Protein AF-A0A9P6AB44-F1 (afdb_monomer_lite)

Radius of gyration: 18.46 Å; chains: 1; bounding box: 37×27×47 Å

InterPro domains:
  IPR029058 Alpha/Beta hydrolase fold [G3DSA:3.40.50.1820] (1-118)
  IPR029058 Alpha/Beta hydrolase fold [SSF53474] (2-116)

Foldseek 3Di:
DVVVVVVCVVVVQLQADEQEAEAVGLCVQVCCCVPVVRNRHDYYHRHPYDVDVVVVVVVVVVLLVVDDPVLSVQLVVCVVVVNCVDPSNVVSVVSSCCVPPNVDVPDDPVVVVVVVVVD

Sequence (119 aa):
MDELDNLLVRLGIEPNFDFLGKSWGGMLASTHAALSRPEGMTHLIIANSPASMALWVKSASILFDGLPDEVKEGLSRLEKEGKYKAEEYQDGMSVFYKKYVCRLDPWPEEVLEAFQVTG

Structure (mmCIF, N/CA/C/O backbone):
data_AF-A0A9P6AB44-F1
#
_entry.id   AF-A0A9P6AB44-F1
#
loop_
_atom_site.group_PDB
_atom_site.id
_atom_site.type_symbol
_atom_site.label_atom_id
_atom_site.label_alt_id
_atom_site.label_comp_id
_atom_site.label_asym_id
_atom_site.label_entity_id
_atom_site.label_seq_id
_atom_site.pdbx_PDB_ins_code
_atom_site.Cartn_x
_atom_site.Cartn_y
_atom_site.Cartn_z
_atom_site.occupancy
_atom_site.B_iso_or_equiv
_atom_site.auth_seq_id
_atom_site.auth_comp_id
_atom_site.auth_asym_id
_atom_site.auth_atom_id
_atom_site.pdbx_PDB_model_num
ATOM 1 N N . MET A 1 1 ? 0.774 9.068 15.718 1.00 82.25 1 MET A N 1
ATOM 2 C CA . MET A 1 1 ? -0.530 8.579 15.208 1.00 82.25 1 MET A CA 1
ATOM 3 C C . MET A 1 1 ? -1.553 9.707 15.184 1.00 82.25 1 MET A C 1
ATOM 5 O O . MET A 1 1 ? -2.748 9.481 15.061 1.00 82.25 1 MET A O 1
ATOM 9 N N . ASP A 1 2 ? -1.063 10.943 15.221 1.00 89.88 2 ASP A N 1
ATOM 10 C CA . ASP A 1 2 ? -1.780 12.037 15.857 1.00 89.88 2 ASP A CA 1
ATOM 11 C C . ASP A 1 2 ? -2.929 12.540 14.982 1.00 89.88 2 ASP A C 1
ATOM 13 O O . ASP A 1 2 ? -3.951 12.974 15.498 1.00 89.88 2 ASP A O 1
ATOM 17 N N . GLU A 1 3 ? -2.793 12.422 13.660 1.00 95.81 3 GLU A N 1
ATOM 18 C CA . GLU A 1 3 ? -3.850 12.760 12.707 1.00 95.81 3 GLU A CA 1
ATOM 19 C C . GLU A 1 3 ? -5.039 11.793 12.791 1.00 95.81 3 GLU A C 1
ATOM 21 O O . GLU A 1 3 ? -6.184 12.238 12.847 1.00 95.81 3 GLU A O 1
ATOM 26 N N . LEU A 1 4 ? -4.781 10.481 12.851 1.00 94.81 4 LEU A N 1
ATOM 27 C CA . LEU A 1 4 ? -5.838 9.475 12.975 1.00 94.81 4 LEU A CA 1
ATOM 28 C C . LEU A 1 4 ? -6.575 9.631 14.307 1.00 94.81 4 LEU A C 1
ATOM 30 O O . LEU A 1 4 ? -7.802 9.709 14.321 1.00 94.81 4 LEU A O 1
ATOM 34 N N . ASP A 1 5 ? -5.827 9.724 15.406 1.00 93.25 5 ASP A N 1
ATOM 35 C CA . ASP A 1 5 ? -6.399 9.876 16.746 1.00 93.25 5 ASP A CA 1
ATOM 36 C C . ASP A 1 5 ? -7.240 11.159 16.826 1.00 93.25 5 ASP A C 1
ATOM 38 O O . ASP A 1 5 ? -8.364 11.155 17.333 1.00 93.25 5 ASP A O 1
ATOM 42 N N . ASN A 1 6 ? -6.741 12.260 16.246 1.00 96.81 6 ASN A N 1
ATOM 43 C CA . ASN A 1 6 ? -7.497 13.502 16.147 1.00 96.81 6 ASN A CA 1
ATOM 44 C C . ASN A 1 6 ? -8.802 13.310 15.371 1.00 96.81 6 ASN A C 1
ATOM 46 O O . ASN A 1 6 ? -9.851 13.753 15.835 1.00 96.81 6 ASN A O 1
ATOM 50 N N . LEU A 1 7 ? -8.759 12.642 14.219 1.00 97.25 7 LEU A N 1
ATOM 51 C CA . LEU A 1 7 ? -9.933 12.418 13.384 1.00 97.25 7 LEU A CA 1
ATOM 52 C C . LEU A 1 7 ? -11.009 11.607 14.119 1.00 97.25 7 LEU A C 1
ATOM 54 O O . LEU A 1 7 ? -12.171 12.015 14.131 1.00 97.25 7 LEU A O 1
ATOM 58 N N . LEU A 1 8 ? -10.627 10.508 14.776 1.00 96.69 8 LEU A N 1
ATOM 59 C CA . LEU A 1 8 ? -11.549 9.653 15.533 1.00 96.69 8 LEU A CA 1
ATOM 60 C C . LEU A 1 8 ? -12.267 10.435 16.641 1.00 96.69 8 LEU A C 1
ATOM 62 O O . LEU A 1 8 ? -13.491 10.341 16.777 1.00 96.69 8 LEU A O 1
ATOM 66 N N . VAL A 1 9 ? -11.523 11.265 17.381 1.00 96.88 9 VAL A N 1
ATOM 67 C CA . VAL A 1 9 ? -12.076 12.135 18.429 1.00 96.88 9 VAL A CA 1
ATOM 68 C C . VAL A 1 9 ? -12.993 13.200 17.834 1.00 96.88 9 VAL A C 1
ATOM 70 O O . VAL A 1 9 ? -14.094 13.421 18.334 1.00 96.88 9 VAL A O 1
ATOM 73 N N . ARG A 1 10 ? -12.574 13.868 16.754 1.00 98.19 10 ARG A N 1
ATOM 74 C CA . ARG A 1 10 ? -13.341 14.968 16.146 1.00 98.19 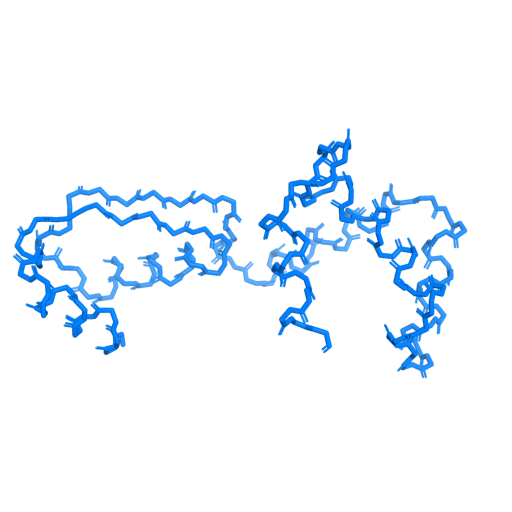10 ARG A CA 1
ATOM 75 C C . ARG A 1 10 ? -14.627 14.503 15.477 1.00 98.19 10 ARG A C 1
ATOM 77 O O . ARG A 1 10 ? -15.579 15.279 15.435 1.00 98.19 10 ARG A O 1
ATOM 84 N N . LEU A 1 11 ? -14.663 13.265 14.994 1.00 98.06 11 LEU A N 1
ATOM 85 C CA . LEU A 1 11 ? -15.868 12.629 14.467 1.00 98.06 11 LEU A CA 1
ATOM 86 C C . LEU A 1 11 ? -16.712 11.945 15.556 1.00 98.06 11 LEU A C 1
ATOM 88 O O . LEU A 1 11 ? -17.844 11.560 15.278 1.00 98.06 11 LEU A O 1
ATOM 92 N N . GLY A 1 12 ? -16.197 11.808 16.784 1.00 97.81 12 GLY A N 1
ATOM 93 C CA . GLY A 1 12 ? -16.907 11.189 17.907 1.00 97.81 12 GLY A CA 1
ATOM 94 C C . GLY A 1 12 ? -17.087 9.673 17.782 1.00 97.81 12 GLY A 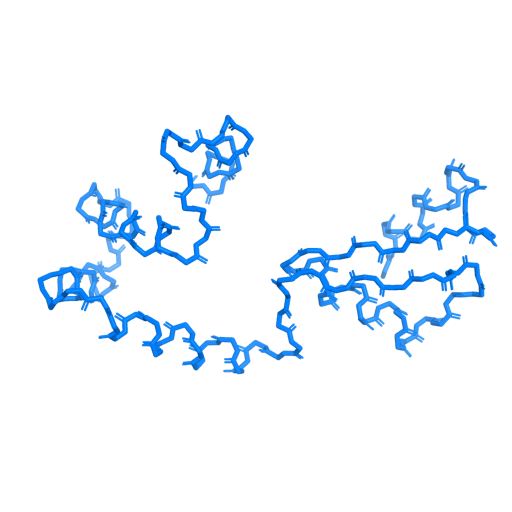C 1
ATOM 95 O O . GLY A 1 12 ? -17.985 9.120 18.411 1.00 97.81 12 GLY A O 1
ATOM 96 N N . ILE A 1 13 ? -16.260 9.011 16.969 1.00 97.94 13 ILE A N 1
ATOM 97 C CA . ILE A 1 13 ? -16.330 7.560 16.707 1.00 97.94 13 ILE A CA 1
ATOM 98 C C . ILE A 1 13 ? -15.224 6.769 17.410 1.00 97.94 13 ILE A C 1
ATOM 100 O O . ILE A 1 13 ? -15.209 5.547 17.333 1.00 97.94 13 ILE A O 1
ATOM 104 N N . GLU A 1 14 ? -14.314 7.450 18.111 1.00 96.50 14 GLU A N 1
ATOM 105 C CA . GLU A 1 14 ? -13.240 6.816 18.888 1.00 96.50 14 GLU A CA 1
ATOM 106 C C . GLU A 1 14 ? -13.718 5.663 19.795 1.00 96.50 14 GLU A C 1
ATOM 108 O O . GLU A 1 14 ? -13.044 4.636 19.784 1.00 96.50 14 GLU A O 1
ATOM 113 N N . PRO A 1 15 ? -14.891 5.726 20.467 1.00 97.50 15 PRO A N 1
ATOM 114 C CA . PRO A 1 15 ? -15.347 4.628 21.323 1.00 97.50 15 PRO A CA 1
ATOM 115 C C . PRO A 1 15 ? -15.758 3.346 20.583 1.00 97.50 15 PRO A C 1
A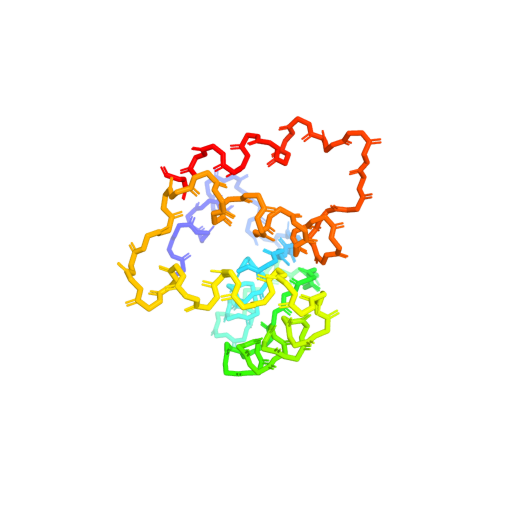TOM 117 O O . PRO A 1 15 ? -15.908 2.310 21.228 1.00 97.50 15 PRO A O 1
ATOM 120 N N . ASN A 1 16 ? -16.025 3.408 19.272 1.00 97.81 16 ASN A N 1
ATOM 121 C CA . ASN A 1 16 ? -16.399 2.241 18.470 1.00 97.81 16 ASN A CA 1
ATOM 122 C C . ASN A 1 16 ? -16.173 2.484 16.970 1.00 97.81 16 ASN A C 1
ATOM 124 O O . ASN A 1 16 ? -16.969 3.167 16.317 1.00 97.81 16 ASN A O 1
ATOM 128 N N . PHE A 1 17 ? -15.134 1.868 16.413 1.00 97.44 17 PHE A N 1
ATOM 129 C CA . PHE A 1 17 ? -14.837 1.921 14.987 1.00 97.44 17 PHE A CA 1
ATOM 130 C C . PHE A 1 17 ? -14.175 0.637 14.473 1.00 97.44 17 PHE A C 1
ATOM 132 O O . PHE A 1 17 ? -13.526 -0.106 15.212 1.00 97.44 17 PHE A O 1
ATOM 139 N N . ASP A 1 18 ? -14.299 0.420 13.165 1.00 97.50 18 ASP A N 1
ATOM 140 C CA . ASP A 1 18 ? -13.528 -0.576 12.427 1.00 97.50 18 ASP A CA 1
ATOM 141 C C . ASP A 1 18 ? -12.437 0.125 11.622 1.00 97.50 18 ASP A C 1
ATOM 143 O O . ASP A 1 18 ? -12.678 1.158 10.991 1.00 97.50 18 ASP A O 1
ATOM 147 N N . PHE A 1 19 ? -11.235 -0.449 11.603 1.00 96.88 19 PHE A N 1
ATOM 148 C CA . PHE A 1 19 ? -10.115 0.105 10.854 1.00 96.88 19 PHE A CA 1
ATOM 149 C C . PHE A 1 19 ? -9.782 -0.774 9.648 1.00 96.88 19 PHE A C 1
ATOM 151 O O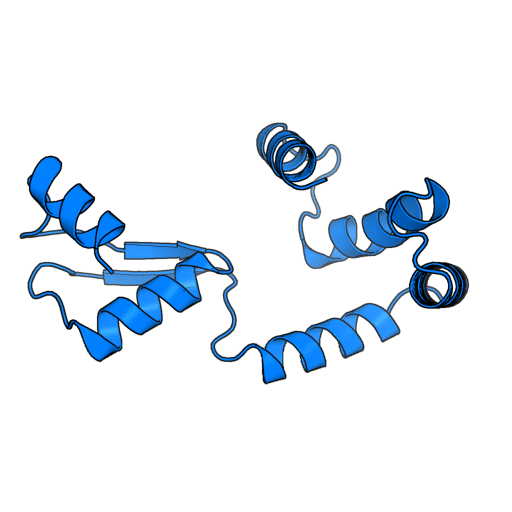 . PHE A 1 19 ? -9.208 -1.854 9.778 1.00 96.88 19 PHE A O 1
ATOM 158 N N . LEU A 1 20 ? -10.089 -0.280 8.446 1.00 98.00 20 LEU A N 1
ATOM 159 C CA . LEU A 1 20 ? -9.589 -0.833 7.191 1.00 98.00 20 LEU A CA 1
ATOM 160 C C . LEU A 1 20 ? -8.348 -0.070 6.722 1.00 98.00 20 LEU A C 1
ATOM 162 O O . LEU A 1 20 ? -8.412 1.111 6.389 1.00 98.00 20 LEU A O 1
ATOM 166 N N . GLY A 1 21 ? -7.221 -0.771 6.643 1.00 97.56 21 GLY A N 1
ATOM 167 C CA . GLY A 1 21 ? -5.978 -0.251 6.091 1.00 97.56 21 GLY A CA 1
ATOM 168 C C . GLY A 1 21 ? -5.624 -0.932 4.772 1.00 97.56 21 GLY A C 1
ATOM 169 O O . GLY A 1 21 ? -5.479 -2.154 4.726 1.00 97.56 21 GLY A O 1
ATOM 170 N N . LYS A 1 22 ? -5.436 -0.145 3.703 1.00 97.00 22 LYS A N 1
ATOM 171 C CA . LYS A 1 22 ? -5.036 -0.639 2.375 1.00 97.00 22 LYS A CA 1
ATOM 172 C C . LYS A 1 22 ? -3.641 -0.164 1.971 1.00 97.00 22 LYS A C 1
ATOM 174 O O . LYS A 1 22 ? -3.319 1.012 2.125 1.00 97.00 22 LYS A O 1
ATOM 179 N N . SER A 1 23 ? -2.829 -1.047 1.386 1.00 96.44 23 SER A N 1
ATOM 180 C CA . SER A 1 23 ? -1.440 -0.763 0.985 1.00 96.44 23 SER A CA 1
ATOM 181 C C . SER A 1 23 ? -0.587 -0.237 2.156 1.00 96.44 23 SER A C 1
ATOM 183 O O . SER A 1 23 ? -0.353 -0.952 3.124 1.00 96.44 23 SER A O 1
ATOM 185 N N . TRP A 1 24 ? -0.133 1.020 2.122 1.00 96.81 24 TRP A N 1
ATOM 186 C CA . TRP A 1 24 ? 0.549 1.622 3.274 1.00 96.81 24 TRP A CA 1
ATOM 187 C C . TRP A 1 24 ? -0.385 1.753 4.488 1.00 96.81 24 TRP A C 1
ATOM 189 O O . TRP A 1 24 ? 0.032 1.555 5.627 1.00 96.81 24 TRP A O 1
ATOM 199 N N . GLY A 1 25 ? -1.675 2.008 4.252 1.00 97.12 25 GLY A N 1
ATOM 200 C CA . GLY A 1 25 ? -2.673 2.138 5.310 1.00 97.12 25 GLY A CA 1
ATOM 201 C C . GLY A 1 25 ? -2.793 0.887 6.182 1.00 97.12 25 GLY A C 1
ATOM 202 O O . GLY A 1 25 ? -3.047 1.012 7.372 1.00 97.12 25 GLY A O 1
ATOM 203 N N . GLY A 1 26 ? -2.553 -0.317 5.648 1.00 97.88 26 GLY A N 1
ATOM 204 C CA . GLY A 1 26 ? -2.549 -1.538 6.462 1.00 97.88 26 GLY A CA 1
ATOM 205 C C . GLY A 1 26 ? -1.321 -1.655 7.361 1.00 97.88 26 GLY A C 1
ATOM 206 O O . GLY A 1 26 ? -1.437 -2.156 8.479 1.00 97.88 26 GLY A O 1
ATOM 207 N N . MET A 1 27 ? -0.165 -1.137 6.933 1.00 97.44 27 MET A N 1
ATOM 208 C CA . MET A 1 27 ? 1.020 -1.030 7.795 1.00 97.44 27 MET A CA 1
ATOM 209 C C . MET A 1 27 ? 0.776 -0.044 8.939 1.00 97.44 27 MET A C 1
ATOM 211 O O . MET A 1 27 ? 1.079 -0.347 10.096 1.00 97.44 27 MET A O 1
ATOM 215 N N . LEU A 1 28 ? 0.183 1.110 8.620 1.00 96.00 28 LEU A N 1
ATOM 216 C CA . LEU A 1 28 ? -0.211 2.118 9.601 1.00 96.00 28 LEU A CA 1
ATOM 217 C C . LEU A 1 28 ? -1.212 1.540 10.609 1.00 96.00 28 LEU A C 1
ATOM 219 O O . LEU A 1 28 ? -0.989 1.634 11.813 1.00 96.00 28 LEU A O 1
ATOM 223 N N . ALA A 1 29 ? -2.269 0.887 10.122 1.00 95.94 29 ALA A N 1
ATOM 224 C CA . ALA A 1 29 ? -3.301 0.287 10.958 1.00 95.94 29 ALA A CA 1
ATOM 225 C C . ALA A 1 29 ? -2.743 -0.828 11.858 1.00 95.94 29 ALA A C 1
ATOM 227 O O . ALA A 1 29 ? -3.035 -0.869 13.051 1.00 95.94 29 ALA A O 1
ATOM 228 N N . SER A 1 30 ? -1.849 -1.670 11.327 1.00 96.25 30 SER A N 1
ATOM 229 C CA . SER A 1 30 ? -1.153 -2.698 12.117 1.00 96.25 30 SER A CA 1
ATOM 230 C C . SER A 1 30 ? -0.289 -2.082 13.219 1.00 96.25 30 SER A C 1
ATOM 232 O O . SER A 1 30 ? -0.283 -2.563 14.352 1.00 96.25 30 SER A O 1
ATOM 234 N N . THR A 1 31 ? 0.418 -0.992 12.906 1.00 94.56 31 THR A N 1
ATOM 235 C CA . THR A 1 31 ? 1.242 -0.259 13.876 1.00 94.56 31 THR A CA 1
ATOM 236 C C . THR A 1 31 ? 0.374 0.376 14.964 1.00 94.56 31 THR A C 1
ATOM 238 O O . THR A 1 31 ? 0.705 0.263 16.143 1.00 94.56 31 THR A O 1
ATOM 241 N N . HIS A 1 32 ? -0.765 0.972 14.592 1.00 93.38 32 HIS A N 1
ATOM 242 C CA . HIS A 1 32 ? -1.742 1.515 15.540 1.00 93.38 32 HIS A CA 1
ATOM 243 C C . HIS A 1 32 ? -2.230 0.463 16.526 1.00 93.38 32 HIS A C 1
ATOM 245 O O . HIS A 1 32 ? -2.157 0.647 17.739 1.00 93.38 32 HIS A O 1
ATOM 251 N N . ALA A 1 33 ? -2.690 -0.662 15.982 1.00 94.44 33 ALA A N 1
ATOM 252 C CA . ALA A 1 33 ? -3.266 -1.748 16.746 1.00 94.44 33 ALA A CA 1
ATOM 253 C C . ALA A 1 33 ? -2.259 -2.322 17.744 1.00 94.44 33 ALA A C 1
ATOM 255 O O . ALA A 1 33 ? -2.589 -2.547 18.906 1.00 94.44 33 ALA A O 1
ATOM 256 N N . ALA A 1 34 ? -1.016 -2.528 17.302 1.00 94.00 34 ALA A N 1
ATOM 257 C CA . ALA A 1 34 ? 0.023 -3.136 18.121 1.00 94.00 34 ALA A CA 1
ATOM 258 C C . ALA A 1 34 ? 0.545 -2.205 19.227 1.00 94.00 34 ALA A C 1
ATOM 260 O O . ALA A 1 34 ? 0.777 -2.672 20.348 1.00 94.00 34 ALA A O 1
ATOM 261 N N . LEU A 1 35 ? 0.749 -0.919 18.912 1.00 92.69 35 LEU A N 1
ATOM 262 C CA . LEU A 1 35 ? 1.402 0.040 19.809 1.00 92.69 35 LEU A CA 1
ATOM 263 C C . LEU A 1 35 ? 0.416 0.806 20.694 1.00 92.69 35 LEU A C 1
ATOM 265 O O . LEU A 1 35 ? 0.667 0.939 21.888 1.00 92.69 35 LEU A O 1
ATOM 269 N N . SER A 1 36 ? -0.682 1.304 20.122 1.00 89.62 36 SER A N 1
ATOM 270 C CA . SER A 1 36 ? -1.651 2.146 20.834 1.00 89.62 36 SER A CA 1
ATOM 271 C C . SER A 1 36 ? -2.751 1.331 21.510 1.00 89.62 36 SER A C 1
ATOM 273 O O . SER A 1 36 ? -3.254 1.757 22.542 1.00 89.62 36 SER A O 1
ATOM 275 N N . ARG A 1 37 ? -3.108 0.163 20.949 1.00 88.31 37 ARG A N 1
ATOM 276 C CA . ARG A 1 37 ? -4.184 -0.722 21.443 1.00 88.31 37 ARG A CA 1
ATOM 277 C C . ARG A 1 37 ? -5.475 0.045 21.804 1.00 88.31 37 ARG A C 1
ATOM 279 O O . ARG A 1 37 ? -5.926 -0.052 22.944 1.00 88.31 37 ARG A O 1
ATOM 286 N N . PRO A 1 38 ? -6.041 0.826 20.867 1.00 90.12 38 PRO A N 1
ATOM 287 C CA . PRO A 1 38 ? -7.224 1.640 21.141 1.00 90.12 38 PRO A CA 1
ATOM 288 C C . PRO A 1 38 ? -8.402 0.756 21.567 1.00 90.12 38 PRO A C 1
ATOM 290 O O . PRO A 1 38 ? -8.741 -0.196 20.865 1.00 90.12 38 PRO A O 1
ATOM 293 N N . GLU A 1 39 ? -9.024 1.070 22.707 1.00 93.38 39 GLU A N 1
ATOM 294 C CA . GLU A 1 39 ? -10.116 0.261 23.269 1.00 93.38 39 GLU A CA 1
ATOM 295 C C . GLU A 1 39 ? -11.346 0.221 22.354 1.00 93.38 39 GLU A C 1
ATOM 297 O O . GLU A 1 39 ? -12.013 -0.808 22.275 1.00 93.38 39 GLU A O 1
ATOM 302 N N . GLY A 1 40 ? -11.625 1.311 21.633 1.00 95.69 40 GLY A N 1
ATOM 303 C CA . GLY A 1 40 ? -12.779 1.405 20.739 1.00 95.69 40 GLY A CA 1
ATOM 304 C C . GLY A 1 40 ? -12.600 0.770 19.357 1.00 95.69 40 GLY A C 1
ATOM 305 O O . GLY A 1 40 ? -13.531 0.801 18.556 1.00 95.69 40 GLY A O 1
ATOM 306 N N . MET A 1 41 ? -11.438 0.190 19.038 1.00 96.50 41 MET A N 1
ATOM 307 C CA . MET A 1 41 ? -11.250 -0.491 17.753 1.00 96.50 41 MET A CA 1
ATOM 308 C C . MET A 1 41 ? -11.762 -1.933 17.820 1.00 96.50 41 MET A C 1
ATOM 310 O O . MET A 1 41 ? -11.147 -2.791 18.455 1.00 96.50 41 MET A O 1
ATOM 314 N N . THR A 1 42 ? -12.851 -2.216 17.107 1.00 96.44 42 THR A N 1
ATOM 315 C CA . THR A 1 42 ? -13.520 -3.525 17.152 1.00 96.44 42 THR A CA 1
ATOM 316 C C . THR A 1 42 ? -12.921 -4.511 16.148 1.00 96.44 42 THR A C 1
ATOM 318 O O . THR A 1 42 ? -12.650 -5.664 16.491 1.00 96.44 42 THR A O 1
ATOM 321 N N . HIS A 1 43 ? -12.655 -4.063 14.917 1.00 96.88 43 HIS A N 1
ATOM 322 C CA . HIS A 1 43 ? -12.029 -4.886 13.882 1.00 96.88 43 HIS A CA 1
ATOM 323 C C . HIS A 1 43 ? -10.869 -4.167 13.191 1.00 96.88 43 HIS A C 1
ATOM 325 O O . HIS A 1 43 ? -10.898 -2.959 12.958 1.00 96.88 43 HIS A O 1
ATOM 331 N N . LEU A 1 44 ? -9.866 -4.954 12.794 1.00 97.19 44 LEU A N 1
ATOM 332 C CA . LEU A 1 44 ? -8.762 -4.526 11.940 1.00 97.19 44 LEU A CA 1
ATOM 333 C C . LEU A 1 44 ? -8.778 -5.335 10.638 1.00 97.19 44 LEU A C 1
ATOM 335 O O . LEU A 1 44 ? -8.645 -6.559 10.660 1.00 97.19 44 LEU A O 1
ATOM 339 N N . ILE A 1 45 ? -8.880 -4.647 9.502 1.00 98.38 45 ILE A N 1
ATOM 340 C CA . ILE A 1 45 ? -8.833 -5.236 8.161 1.00 98.38 45 ILE A CA 1
ATOM 341 C C . ILE A 1 45 ? -7.555 -4.766 7.466 1.00 98.38 45 ILE A C 1
ATOM 343 O O . ILE A 1 45 ? -7.397 -3.587 7.151 1.00 98.38 45 ILE A O 1
ATOM 347 N N . ILE A 1 46 ? -6.648 -5.704 7.190 1.00 98.25 46 ILE A N 1
ATOM 348 C CA . ILE A 1 46 ? -5.404 -5.452 6.453 1.00 98.25 46 ILE A CA 1
ATOM 349 C C . ILE A 1 46 ? -5.611 -5.880 4.997 1.00 98.25 46 ILE A C 1
ATOM 351 O O . ILE A 1 46 ? -5.549 -7.064 4.667 1.00 98.25 46 ILE A O 1
ATOM 355 N N . ALA A 1 47 ? -5.853 -4.916 4.112 1.00 98.12 47 ALA A N 1
ATOM 356 C CA . ALA A 1 47 ? -6.119 -5.160 2.699 1.00 98.12 47 ALA A CA 1
ATOM 357 C C . ALA A 1 47 ? -4.867 -4.895 1.848 1.00 98.12 47 ALA A C 1
ATOM 359 O O . ALA A 1 47 ? -4.343 -3.783 1.812 1.00 98.12 47 ALA A O 1
ATOM 360 N N . ASN A 1 48 ? -4.363 -5.915 1.146 1.00 97.12 48 ASN A N 1
ATOM 361 C CA . ASN A 1 48 ? -3.278 -5.772 0.157 1.00 97.12 48 ASN A CA 1
ATOM 362 C C . ASN A 1 48 ? -2.034 -5.028 0.697 1.00 97.12 48 ASN A C 1
ATOM 364 O O . ASN A 1 48 ? -1.472 -4.174 0.013 1.00 97.12 48 ASN A O 1
ATOM 368 N N . SER A 1 49 ? -1.646 -5.296 1.946 1.00 98.19 49 SER A N 1
ATOM 369 C CA . SER A 1 49 ? -0.602 -4.543 2.652 1.00 98.19 49 SER A CA 1
ATOM 370 C C . SER A 1 49 ? 0.520 -5.473 3.119 1.00 98.19 49 SER A C 1
ATOM 372 O O . SER A 1 49 ? 0.223 -6.551 3.641 1.00 98.19 49 SER A O 1
ATOM 374 N N . PRO A 1 50 ? 1.801 -5.099 2.963 1.00 97.75 50 PRO A N 1
ATOM 375 C CA . PRO A 1 50 ? 2.899 -5.898 3.490 1.00 97.75 50 PRO A CA 1
ATOM 376 C C . PRO A 1 50 ? 3.068 -5.699 5.000 1.00 97.75 50 PRO A C 1
ATOM 378 O O . PRO A 1 50 ? 2.886 -4.603 5.513 1.00 97.75 50 PRO A O 1
ATOM 381 N N . ALA A 1 51 ? 3.520 -6.735 5.709 1.00 96.88 51 ALA A N 1
ATOM 382 C CA . ALA A 1 51 ? 3.964 -6.613 7.105 1.00 96.88 51 ALA A CA 1
ATOM 383 C C . ALA A 1 51 ? 5.438 -6.165 7.233 1.00 96.88 51 ALA A C 1
ATOM 385 O O . ALA A 1 51 ? 5.918 -5.876 8.324 1.00 96.88 51 ALA A O 1
ATOM 386 N N . SER A 1 52 ? 6.185 -6.144 6.122 1.00 97.38 52 SER A N 1
ATOM 387 C CA . SER A 1 52 ? 7.595 -5.748 6.071 1.00 97.38 52 SER A CA 1
ATOM 388 C C . SER A 1 52 ? 7.948 -5.202 4.694 1.00 97.38 52 SER A C 1
ATOM 390 O O . SER A 1 52 ? 7.724 -5.870 3.682 1.00 97.38 52 SER A O 1
ATOM 392 N N . MET A 1 53 ? 8.571 -4.023 4.657 1.00 97.31 53 MET A N 1
ATOM 393 C CA . MET A 1 53 ? 9.053 -3.438 3.404 1.00 97.31 53 MET A CA 1
ATOM 394 C C . MET A 1 53 ? 10.201 -4.233 2.784 1.00 97.31 53 MET A C 1
ATOM 396 O O . MET A 1 53 ? 10.284 -4.314 1.565 1.00 97.31 53 MET A O 1
ATOM 400 N N . ALA A 1 54 ? 11.045 -4.883 3.590 1.00 97.88 54 ALA A N 1
ATOM 401 C CA . ALA A 1 54 ? 12.106 -5.739 3.062 1.00 97.88 54 ALA A CA 1
ATOM 402 C C . ALA A 1 54 ? 11.523 -6.947 2.303 1.00 97.88 54 ALA A C 1
ATOM 404 O O . ALA A 1 54 ? 11.978 -7.282 1.209 1.00 97.88 54 ALA A O 1
ATOM 405 N N . LEU A 1 55 ? 10.470 -7.569 2.851 1.00 98.19 55 LEU A N 1
ATOM 406 C CA . LEU A 1 55 ? 9.753 -8.649 2.167 1.00 98.19 55 LEU A CA 1
ATOM 407 C C . LEU A 1 55 ? 8.970 -8.138 0.955 1.00 98.19 55 LEU A C 1
ATOM 409 O O . LEU A 1 55 ? 8.929 -8.824 -0.067 1.00 98.19 55 LEU A O 1
ATOM 413 N N . TRP A 1 56 ? 8.387 -6.940 1.039 1.00 97.94 56 TRP A N 1
ATOM 414 C CA . TRP A 1 56 ? 7.731 -6.299 -0.098 1.00 97.94 56 TRP A CA 1
ATOM 415 C C . TRP A 1 56 ? 8.696 -6.073 -1.264 1.00 97.94 56 TRP A C 1
ATOM 417 O O . TRP A 1 56 ? 8.401 -6.513 -2.368 1.00 97.94 56 TRP A O 1
ATOM 427 N N . VAL A 1 57 ? 9.871 -5.478 -1.024 1.00 97.69 57 VAL A N 1
ATOM 428 C CA . VAL A 1 57 ? 10.895 -5.239 -2.060 1.00 97.69 57 VAL A CA 1
ATOM 429 C C . VAL A 1 57 ? 11.338 -6.550 -2.705 1.00 97.69 57 VAL A C 1
ATOM 431 O O . VAL A 1 57 ? 11.368 -6.654 -3.929 1.00 97.69 57 VAL A O 1
ATOM 434 N N . LYS A 1 58 ? 11.602 -7.589 -1.901 1.00 98.12 58 LYS A N 1
ATOM 435 C CA . LYS A 1 58 ? 11.932 -8.921 -2.427 1.00 98.12 58 LYS A CA 1
ATOM 436 C C . LYS A 1 58 ? 10.809 -9.482 -3.305 1.00 98.12 58 LYS A C 1
ATOM 438 O O . LYS A 1 58 ? 11.079 -10.060 -4.353 1.00 98.12 58 LYS A O 1
ATOM 443 N N . SER A 1 59 ? 9.557 -9.311 -2.886 1.00 97.56 59 SER A N 1
ATOM 444 C CA . SER A 1 59 ? 8.395 -9.802 -3.633 1.00 97.56 59 SER A CA 1
ATOM 445 C C . SER A 1 59 ? 8.203 -9.027 -4.936 1.00 97.56 59 SER A C 1
ATOM 447 O O . SER A 1 59 ? 7.991 -9.636 -5.978 1.00 97.56 59 SER A O 1
ATOM 449 N N . ALA A 1 60 ? 8.347 -7.700 -4.902 1.00 96.50 60 ALA A N 1
ATOM 450 C CA . ALA A 1 60 ? 8.283 -6.843 -6.079 1.00 96.50 60 ALA A CA 1
ATOM 451 C C . ALA A 1 60 ? 9.367 -7.206 -7.105 1.00 96.50 60 ALA A C 1
ATOM 453 O O . ALA A 1 60 ? 9.050 -7.312 -8.283 1.00 96.50 60 ALA A O 1
ATOM 454 N N . SER A 1 61 ? 10.597 -7.494 -6.659 1.00 96.56 61 SER A N 1
ATOM 455 C CA . SER A 1 61 ? 11.675 -7.982 -7.533 1.00 96.56 61 SER A CA 1
ATOM 456 C C . SER A 1 61 ? 11.287 -9.278 -8.247 1.00 96.56 61 SER A C 1
ATOM 458 O O . SER A 1 61 ? 11.429 -9.367 -9.458 1.00 96.56 61 SER A O 1
ATOM 460 N N . ILE A 1 62 ? 10.722 -10.258 -7.532 1.00 97.94 62 ILE A N 1
ATOM 461 C CA . ILE A 1 62 ? 10.270 -11.524 -8.139 1.00 97.94 62 ILE A CA 1
ATOM 462 C C . ILE A 1 62 ? 9.170 -11.275 -9.185 1.00 97.94 62 ILE A C 1
ATOM 464 O O . ILE A 1 62 ? 9.163 -11.890 -10.250 1.00 97.94 62 ILE A O 1
ATOM 468 N N . LEU A 1 63 ? 8.224 -10.375 -8.895 1.00 97.50 63 LEU A N 1
ATOM 469 C CA . LEU A 1 63 ? 7.156 -10.023 -9.835 1.00 97.50 63 LEU A CA 1
ATOM 470 C C . LEU A 1 63 ? 7.687 -9.284 -11.068 1.00 97.50 63 LEU A C 1
ATOM 472 O O . LEU A 1 63 ? 7.177 -9.507 -12.170 1.00 97.50 63 LEU A O 1
ATOM 476 N N . PHE A 1 64 ? 8.693 -8.429 -10.870 1.00 96.12 64 PHE A N 1
ATOM 477 C CA . PHE A 1 64 ? 9.393 -7.705 -11.924 1.00 96.12 64 PHE A CA 1
ATOM 478 C C . PHE A 1 64 ? 10.162 -8.669 -12.829 1.00 96.12 64 PHE A C 1
ATOM 480 O O . PHE A 1 64 ? 10.008 -8.604 -14.043 1.00 96.12 64 PHE A O 1
ATOM 487 N N . ASP A 1 65 ? 10.880 -9.641 -12.260 1.00 96.00 65 ASP A N 1
ATOM 488 C CA . ASP A 1 65 ? 11.599 -10.677 -13.015 1.00 96.00 65 ASP A CA 1
ATOM 489 C C . ASP A 1 65 ? 10.662 -11.525 -13.897 1.00 96.00 65 ASP A C 1
ATOM 491 O O . ASP A 1 65 ? 11.071 -12.035 -14.944 1.00 96.00 65 ASP A O 1
ATOM 495 N N . GLY A 1 66 ? 9.385 -11.632 -13.511 1.00 95.62 66 GLY A N 1
ATOM 496 C CA . GLY A 1 66 ? 8.321 -12.296 -14.269 1.00 95.62 66 GLY A CA 1
ATOM 497 C C . GLY A 1 66 ? 7.664 -11.458 -15.379 1.00 95.62 66 GLY A C 1
ATOM 498 O O . GLY A 1 66 ? 6.629 -11.877 -15.914 1.00 95.62 66 GLY A O 1
ATOM 499 N N . LEU A 1 67 ? 8.183 -10.267 -15.691 1.00 96.44 67 LEU A N 1
ATOM 500 C CA . LEU A 1 67 ? 7.788 -9.476 -16.863 1.00 96.44 67 LEU A CA 1
ATOM 501 C C . LEU A 1 67 ? 8.509 -9.959 -18.142 1.00 96.44 67 LEU A C 1
ATOM 503 O O . LEU A 1 67 ? 9.533 -10.638 -18.040 1.00 96.44 67 LEU A O 1
ATOM 507 N N . PRO A 1 68 ? 8.004 -9.612 -19.345 1.00 97.25 68 PRO A N 1
ATOM 508 C CA . PRO A 1 68 ? 8.714 -9.866 -20.601 1.00 97.25 68 PRO A CA 1
ATOM 509 C C . PRO A 1 68 ? 10.124 -9.263 -20.600 1.00 97.25 68 PRO A C 1
ATOM 511 O O . PRO A 1 68 ? 10.321 -8.168 -20.072 1.00 97.25 68 PRO A O 1
ATOM 514 N N . ASP A 1 69 ? 11.091 -9.955 -21.208 1.00 97.19 69 ASP A N 1
ATOM 515 C CA . ASP A 1 69 ? 12.506 -9.555 -21.174 1.00 97.19 69 ASP A CA 1
ATOM 516 C C . ASP A 1 69 ? 12.737 -8.151 -21.745 1.00 97.19 69 ASP A C 1
ATOM 518 O O . ASP A 1 69 ? 13.381 -7.337 -21.092 1.00 97.19 69 ASP A O 1
ATOM 522 N N . GLU A 1 70 ? 12.099 -7.818 -22.871 1.00 96.06 70 GLU A N 1
ATOM 523 C CA . GLU A 1 70 ? 12.171 -6.482 -23.483 1.00 96.06 70 GLU A CA 1
ATOM 524 C C . GLU A 1 70 ? 11.725 -5.367 -22.518 1.00 96.06 70 GLU A C 1
ATOM 526 O O . GLU A 1 70 ? 12.394 -4.342 -22.386 1.00 96.06 70 GLU A O 1
ATOM 531 N N . VAL A 1 71 ? 10.638 -5.595 -21.770 1.00 96.44 71 VAL A N 1
ATOM 532 C CA . VAL A 1 71 ? 10.125 -4.630 -20.785 1.00 96.44 71 VAL A CA 1
ATOM 533 C C . VAL A 1 71 ? 11.104 -4.482 -19.618 1.00 96.44 71 VAL A C 1
ATOM 535 O O . VAL A 1 71 ? 11.408 -3.363 -19.209 1.00 96.44 71 VAL A O 1
ATOM 538 N N . LYS A 1 72 ? 11.634 -5.593 -19.089 1.00 96.00 72 LYS A N 1
ATOM 539 C CA . LYS A 1 72 ? 12.594 -5.566 -17.970 1.00 96.00 72 LYS A CA 1
ATOM 540 C C . LYS A 1 72 ? 13.887 -4.856 -18.343 1.00 96.00 72 LYS A C 1
ATOM 542 O O . LYS A 1 72 ? 14.399 -4.070 -17.544 1.00 96.00 72 LYS A O 1
ATOM 547 N N . GLU A 1 73 ? 14.425 -5.144 -19.525 1.00 96.31 73 GLU A N 1
ATOM 548 C CA . GLU A 1 73 ? 15.666 -4.551 -20.021 1.00 96.31 73 GLU A CA 1
ATOM 549 C C . GLU A 1 73 ? 15.508 -3.045 -20.247 1.00 96.31 73 GLU A C 1
ATOM 551 O O . GLU A 1 73 ? 16.346 -2.267 -19.779 1.00 96.31 73 GLU A O 1
ATOM 556 N N . GLY A 1 74 ? 14.407 -2.631 -20.885 1.00 96.75 74 GLY A N 1
ATOM 557 C CA . GLY A 1 74 ? 14.068 -1.223 -21.093 1.00 96.75 74 GLY A CA 1
ATOM 558 C C . GLY A 1 74 ? 13.937 -0.459 -19.775 1.00 96.75 74 GLY A C 1
ATOM 559 O O . GLY A 1 74 ? 14.616 0.553 -19.576 1.00 96.75 74 GLY A O 1
ATOM 560 N N . LEU A 1 75 ? 13.150 -0.988 -18.832 1.00 97.06 75 LEU A N 1
ATOM 561 C CA . LEU A 1 75 ? 12.981 -0.393 -17.504 1.00 97.06 75 LEU A CA 1
ATOM 562 C C . LEU A 1 75 ? 14.313 -0.302 -16.754 1.00 97.06 75 LEU A C 1
ATOM 564 O O . LEU A 1 75 ? 14.708 0.786 -16.346 1.00 97.06 75 LEU A O 1
ATOM 568 N N . SER A 1 76 ? 15.068 -1.401 -16.664 1.00 96.19 76 SER A N 1
ATOM 569 C CA . SER A 1 76 ? 16.354 -1.435 -15.949 1.00 96.19 76 SER A CA 1
ATOM 570 C C . SER A 1 76 ? 17.376 -0.446 -16.518 1.00 96.19 76 SER A C 1
ATOM 572 O O . SER A 1 76 ? 18.188 0.117 -15.780 1.00 96.19 76 SER A O 1
ATOM 574 N N . ARG A 1 77 ? 17.380 -0.240 -17.841 1.00 97.81 77 ARG A N 1
ATOM 575 C CA . ARG A 1 77 ? 18.229 0.761 -18.498 1.00 97.81 77 ARG A CA 1
ATOM 576 C C . ARG A 1 77 ? 17.811 2.176 -18.095 1.00 97.81 77 ARG A C 1
ATOM 578 O O . ARG A 1 77 ? 18.660 2.960 -17.675 1.00 97.81 77 ARG A O 1
ATOM 585 N N . LEU A 1 78 ? 16.521 2.492 -18.184 1.00 97.19 78 LEU A N 1
ATOM 586 C CA . LEU A 1 78 ? 15.991 3.817 -17.853 1.00 97.19 78 LEU A CA 1
ATOM 587 C C . LEU A 1 78 ? 16.145 4.155 -16.361 1.00 97.19 78 LEU A C 1
ATOM 589 O O . LEU A 1 78 ? 16.467 5.299 -16.045 1.00 97.19 78 LEU A O 1
ATOM 593 N N . GLU A 1 79 ? 16.015 3.181 -15.455 1.00 95.19 79 GLU A N 1
ATOM 594 C CA . GLU A 1 79 ? 16.288 3.361 -14.019 1.00 95.19 79 GLU A CA 1
ATOM 595 C C . GLU A 1 79 ? 17.756 3.717 -13.758 1.00 95.19 79 GLU A C 1
ATOM 597 O O . GLU A 1 79 ? 18.042 4.676 -13.039 1.00 95.19 79 GLU A O 1
ATOM 602 N N . LYS A 1 80 ? 18.702 3.004 -14.391 1.00 97.00 80 LYS A N 1
ATOM 603 C CA . LYS A 1 80 ? 20.146 3.303 -14.288 1.00 97.00 80 LYS A CA 1
ATOM 604 C C . LYS A 1 80 ? 20.493 4.695 -14.813 1.00 97.00 80 LYS A C 1
ATOM 606 O O . LYS A 1 80 ? 21.415 5.327 -14.306 1.00 97.00 80 LYS A O 1
ATOM 611 N N . GLU A 1 81 ? 19.761 5.167 -15.818 1.00 97.00 81 GLU A N 1
ATOM 612 C CA . GLU A 1 81 ? 19.889 6.518 -16.373 1.00 97.00 81 GLU A CA 1
ATOM 613 C C . GLU A 1 81 ? 19.109 7.581 -15.570 1.00 97.00 81 GLU A C 1
ATOM 615 O O . GLU A 1 81 ? 19.205 8.769 -15.877 1.00 97.00 81 GLU A O 1
ATOM 620 N N . GLY A 1 82 ? 18.325 7.185 -14.560 1.00 96.38 82 GLY A N 1
ATOM 621 C CA . GLY A 1 82 ? 17.470 8.081 -13.775 1.00 96.38 82 GLY A CA 1
ATOM 622 C C . GLY A 1 82 ? 16.280 8.666 -14.551 1.00 96.38 82 GLY A C 1
ATOM 623 O O . GLY A 1 82 ? 15.718 9.686 -14.151 1.00 96.38 82 GLY A O 1
ATOM 624 N N . LYS A 1 83 ? 15.887 8.052 -15.673 1.00 96.44 83 LYS A N 1
ATOM 625 C CA . LYS A 1 83 ? 14.866 8.550 -16.611 1.00 96.44 83 LYS A CA 1
ATOM 626 C C . LYS A 1 83 ? 13.454 8.058 -16.284 1.00 96.44 83 LYS A C 1
ATOM 628 O O . LYS A 1 83 ? 12.731 7.578 -17.150 1.00 96.44 83 LYS A O 1
ATOM 633 N N . TYR A 1 84 ? 13.019 8.255 -15.045 1.00 92.81 84 TYR A N 1
ATOM 634 C CA . TYR A 1 84 ? 11.706 7.797 -14.567 1.00 92.81 84 TYR A CA 1
ATOM 635 C C . TYR A 1 84 ? 10.509 8.495 -15.234 1.00 92.81 84 TYR A C 1
ATOM 637 O O . TYR A 1 84 ? 9.397 7.987 -15.193 1.00 92.81 84 TYR A O 1
ATOM 645 N N . LYS A 1 85 ? 10.706 9.672 -15.842 1.00 92.88 85 LYS A N 1
ATOM 646 C CA . LYS A 1 85 ? 9.637 10.437 -16.514 1.00 92.88 85 LYS A CA 1
ATOM 647 C C . LYS A 1 85 ? 9.565 10.205 -18.026 1.00 92.88 85 LYS A C 1
ATOM 649 O O . LYS A 1 85 ? 8.743 10.828 -18.687 1.00 92.88 85 LYS A O 1
ATOM 654 N N . ALA A 1 86 ? 10.440 9.364 -18.582 1.00 94.88 86 ALA A N 1
ATOM 655 C CA . ALA A 1 86 ? 10.376 9.021 -19.997 1.00 94.88 86 ALA A CA 1
ATOM 656 C C . ALA A 1 86 ? 9.080 8.251 -20.295 1.00 94.88 86 ALA A C 1
ATOM 658 O O . ALA A 1 86 ? 8.689 7.392 -19.509 1.00 94.88 86 ALA A O 1
ATOM 659 N N . GLU A 1 87 ? 8.454 8.527 -21.438 1.00 95.31 87 GLU A N 1
ATOM 660 C CA . GLU A 1 87 ? 7.248 7.819 -21.896 1.00 95.31 87 GLU A CA 1
ATOM 661 C C . GLU A 1 87 ? 7.481 6.301 -21.941 1.00 95.31 87 GLU A C 1
ATOM 663 O O . GLU A 1 87 ? 6.724 5.547 -21.344 1.00 95.31 87 GLU A O 1
ATOM 668 N N . GLU A 1 88 ? 8.631 5.870 -22.475 1.00 95.19 88 GLU A N 1
ATOM 669 C CA . GLU A 1 88 ? 9.064 4.463 -22.490 1.00 95.19 88 GLU A CA 1
ATOM 670 C C . GLU A 1 88 ? 9.096 3.829 -21.083 1.00 95.19 88 GLU A C 1
ATOM 672 O O . GLU A 1 88 ? 8.730 2.667 -20.907 1.00 95.19 88 GLU A O 1
ATOM 677 N N . TYR A 1 89 ? 9.497 4.592 -20.057 1.00 95.56 89 TYR A N 1
ATOM 678 C CA . TYR A 1 89 ? 9.501 4.102 -18.676 1.00 95.56 89 TYR A CA 1
ATOM 679 C C . TYR A 1 89 ? 8.073 3.944 -18.145 1.00 95.56 89 TYR A C 1
ATOM 681 O O . TYR A 1 89 ? 7.746 2.936 -17.520 1.00 95.56 89 TYR A O 1
ATOM 689 N N . GLN A 1 90 ? 7.216 4.934 -18.402 1.00 94.69 90 GLN A N 1
ATOM 690 C CA . GLN A 1 90 ? 5.821 4.919 -17.964 1.00 94.69 90 GLN A CA 1
ATOM 691 C C . GLN A 1 90 ? 5.037 3.784 -18.636 1.00 94.69 90 GLN A C 1
ATOM 693 O O . GLN A 1 90 ? 4.311 3.057 -17.955 1.00 94.69 90 GLN A O 1
ATOM 698 N N . ASP A 1 91 ? 5.256 3.555 -19.930 1.00 94.44 91 ASP A N 1
ATOM 699 C CA . ASP A 1 91 ? 4.655 2.452 -20.682 1.00 94.44 91 ASP A CA 1
ATOM 700 C C . ASP A 1 91 ? 5.126 1.089 -20.168 1.00 94.44 91 ASP A C 1
ATOM 702 O O . ASP A 1 91 ? 4.309 0.196 -19.920 1.00 94.44 91 ASP A O 1
ATOM 706 N N . GLY A 1 92 ? 6.431 0.936 -19.922 1.00 95.75 92 GLY A N 1
ATOM 707 C CA . GLY A 1 92 ? 6.979 -0.280 -19.325 1.00 95.75 92 GLY A CA 1
ATOM 708 C C . GLY A 1 92 ? 6.386 -0.559 -17.938 1.00 95.75 92 GLY A C 1
ATOM 709 O O . GLY A 1 92 ? 5.942 -1.676 -17.657 1.00 95.75 92 GLY A O 1
ATOM 710 N N . MET A 1 93 ? 6.296 0.463 -17.081 1.00 95.56 93 MET A N 1
ATOM 711 C CA . MET A 1 93 ? 5.687 0.342 -15.752 1.00 95.56 93 MET A CA 1
ATOM 712 C C . MET A 1 93 ? 4.183 0.062 -15.820 1.00 95.56 93 MET A C 1
ATOM 714 O O . MET A 1 93 ? 3.657 -0.665 -14.973 1.00 95.56 93 MET A O 1
ATOM 718 N N . SER A 1 94 ? 3.490 0.556 -16.848 1.00 94.44 94 SER A N 1
ATOM 719 C CA . SER A 1 94 ? 2.073 0.266 -17.087 1.00 94.44 94 SER A CA 1
ATOM 720 C C . SER A 1 94 ? 1.821 -1.238 -17.245 1.00 94.44 94 SER A C 1
ATOM 722 O O . SER A 1 94 ? 0.841 -1.756 -16.705 1.00 94.44 94 SER A O 1
ATOM 724 N N . VAL A 1 95 ? 2.741 -1.987 -17.870 1.00 96.12 95 VAL A N 1
ATOM 725 C CA . VAL A 1 95 ? 2.659 -3.460 -17.951 1.00 96.12 95 VAL A CA 1
ATOM 726 C C . VAL A 1 95 ? 2.662 -4.095 -16.556 1.00 96.12 95 VAL A C 1
ATOM 728 O O . VAL A 1 95 ? 1.851 -4.983 -16.270 1.00 96.12 95 VAL A O 1
ATOM 731 N N . PHE A 1 96 ? 3.535 -3.624 -15.660 1.00 96.31 96 PHE A N 1
ATOM 732 C CA . PHE A 1 96 ? 3.588 -4.094 -14.275 1.00 96.31 96 PHE A CA 1
ATOM 733 C C . PHE A 1 96 ? 2.300 -3.745 -13.514 1.00 96.31 96 PHE A C 1
ATOM 735 O O . PHE A 1 96 ? 1.695 -4.615 -12.878 1.00 96.31 96 PHE A O 1
ATOM 742 N N . TYR A 1 97 ? 1.830 -2.497 -13.616 1.00 95.75 97 TYR A N 1
ATOM 743 C CA . TYR A 1 97 ? 0.626 -2.033 -12.922 1.00 95.75 97 TYR A CA 1
ATOM 744 C C . TYR A 1 97 ? -0.646 -2.736 -13.394 1.00 95.75 97 TYR A C 1
ATOM 746 O O . TYR A 1 97 ? -1.443 -3.167 -12.556 1.00 95.75 97 TYR A O 1
ATOM 754 N N . LYS A 1 98 ? -0.812 -2.951 -14.702 1.00 95.44 98 LYS A N 1
ATOM 755 C CA . LYS A 1 98 ? -1.963 -3.688 -15.247 1.00 95.44 98 LYS A CA 1
ATOM 756 C C . LYS A 1 98 ? -2.019 -5.131 -14.750 1.00 95.44 98 LYS A C 1
ATOM 758 O O . LYS A 1 98 ? -3.093 -5.707 -14.593 1.00 95.44 98 LYS A O 1
ATOM 763 N N . LYS A 1 99 ? -0.861 -5.739 -14.483 1.00 96.00 99 LYS A N 1
ATOM 764 C CA . LYS A 1 99 ? -0.789 -7.132 -14.036 1.00 96.00 99 LYS A CA 1
ATOM 765 C C . LYS A 1 99 ? -0.971 -7.283 -12.525 1.00 96.00 99 LYS A C 1
ATOM 767 O O . LYS A 1 99 ? -1.665 -8.215 -12.104 1.00 96.00 99 LYS A O 1
ATOM 772 N N . TYR A 1 100 ? -0.363 -6.393 -11.737 1.00 96.50 100 TYR A N 1
ATOM 773 C CA . TYR A 1 100 ? -0.190 -6.577 -10.289 1.00 96.50 100 TYR A CA 1
ATOM 774 C C . TYR A 1 100 ? -0.824 -5.489 -9.406 1.00 96.50 100 TYR A C 1
ATOM 776 O O . TYR A 1 100 ? -0.887 -5.682 -8.194 1.00 96.50 100 TYR A O 1
ATOM 784 N N . VAL A 1 101 ? -1.313 -4.380 -9.975 1.00 95.31 101 VAL A N 1
ATOM 785 C CA . VAL A 1 101 ? -1.977 -3.296 -9.223 1.00 95.31 101 VAL A CA 1
ATOM 786 C C . VAL A 1 101 ? -3.471 -3.229 -9.536 1.00 95.31 101 VAL A C 1
ATOM 788 O O . VAL A 1 101 ? -4.284 -3.420 -8.635 1.00 95.31 101 VAL A O 1
ATOM 791 N N . CYS A 1 102 ? -3.849 -3.003 -10.798 1.00 96.50 102 CYS A N 1
ATOM 792 C CA . CYS A 1 102 ? -5.247 -2.968 -11.233 1.00 96.50 102 CYS A CA 1
ATOM 793 C C . CYS A 1 102 ? -5.397 -3.668 -12.584 1.00 96.50 102 CYS A C 1
ATOM 795 O O . CYS A 1 102 ? -4.788 -3.266 -13.571 1.00 96.50 102 CYS A O 1
ATOM 797 N N . ARG A 1 103 ? -6.227 -4.714 -12.618 1.00 96.94 103 ARG A N 1
ATOM 798 C CA . ARG A 1 103 ? -6.397 -5.593 -13.787 1.00 96.94 103 ARG A CA 1
ATOM 799 C C . ARG A 1 103 ? -7.594 -5.241 -14.668 1.00 96.94 103 ARG A C 1
ATOM 801 O O . ARG A 1 103 ? -7.833 -5.937 -15.649 1.00 96.94 103 ARG A O 1
ATOM 808 N N . LEU A 1 104 ? -8.384 -4.244 -14.276 1.00 97.00 104 LEU A N 1
ATOM 809 C CA . LEU A 1 104 ? -9.516 -3.785 -15.076 1.00 97.00 104 LEU A CA 1
ATOM 810 C C . LEU A 1 104 ? -9.006 -3.074 -16.334 1.00 97.00 104 LEU A C 1
ATOM 812 O O . LEU A 1 104 ? -7.937 -2.473 -16.311 1.00 97.00 104 LEU A O 1
ATOM 816 N N . ASP A 1 105 ? -9.761 -3.165 -17.422 1.00 93.06 105 ASP A N 1
ATOM 817 C CA . ASP A 1 105 ? -9.484 -2.441 -18.660 1.00 93.06 105 ASP A CA 1
ATOM 818 C C . ASP A 1 105 ? -10.829 -1.991 -19.264 1.00 93.06 105 ASP A C 1
ATOM 820 O O . ASP A 1 105 ? -11.625 -2.854 -19.654 1.00 93.06 105 ASP A O 1
ATOM 824 N N . PRO A 1 106 ? -11.143 -0.682 -19.266 1.00 93.94 106 PRO A N 1
ATOM 825 C CA . PRO A 1 106 ? -10.293 0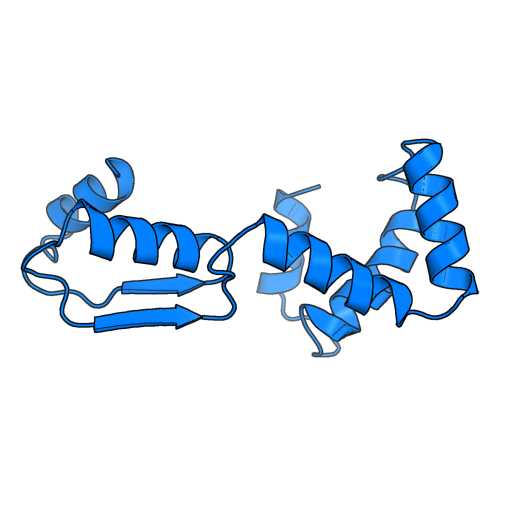.427 -18.815 1.00 93.94 106 PRO A CA 1
ATOM 826 C C . PRO A 1 106 ? -10.078 0.453 -17.289 1.00 93.94 106 PRO A C 1
ATOM 828 O O . PRO A 1 106 ? -10.853 -0.124 -16.521 1.00 93.94 106 PRO A O 1
ATOM 831 N N . TRP A 1 107 ? -9.018 1.137 -16.836 1.00 95.12 107 TRP A N 1
ATOM 832 C CA . TRP A 1 107 ? -8.853 1.437 -15.409 1.00 95.12 107 TRP A CA 1
ATOM 833 C C . TRP A 1 107 ? -9.989 2.344 -14.911 1.00 95.12 107 TRP A C 1
ATOM 835 O O . TRP A 1 107 ? -10.382 3.257 -15.639 1.00 95.12 107 TRP A O 1
ATOM 845 N N . PRO A 1 108 ? -10.494 2.123 -13.682 1.00 96.38 108 PRO A N 1
ATOM 846 C CA . PRO A 1 108 ? -11.440 3.037 -13.048 1.00 96.38 108 PRO A CA 1
ATOM 847 C C . PRO A 1 108 ? -10.875 4.455 -12.935 1.00 96.38 108 PRO A C 1
ATOM 849 O O . PRO A 1 108 ? -9.661 4.632 -12.793 1.00 96.38 108 PRO A O 1
ATOM 852 N N . GLU A 1 109 ? -11.758 5.451 -12.950 1.00 95.69 109 GLU A N 1
ATOM 853 C CA . GLU A 1 109 ? -11.401 6.870 -12.847 1.00 95.69 109 GLU A CA 1
ATOM 854 C C . GLU A 1 109 ? -10.588 7.154 -11.579 1.00 95.69 109 GLU A C 1
ATOM 856 O O . GLU A 1 109 ? -9.532 7.776 -11.645 1.00 95.69 109 GLU A O 1
ATOM 861 N N . GLU A 1 110 ? -10.979 6.564 -10.452 1.00 93.06 110 GLU A N 1
ATOM 862 C CA . GLU A 1 110 ? -10.318 6.742 -9.159 1.00 93.06 110 GLU A CA 1
ATOM 863 C C . GLU A 1 110 ? -8.875 6.208 -9.163 1.00 93.06 110 GLU A C 1
ATOM 865 O O . GLU A 1 110 ? -8.005 6.708 -8.448 1.00 93.06 110 GLU A O 1
ATOM 870 N N . VAL A 1 111 ? -8.591 5.182 -9.978 1.00 91.62 111 VAL A N 1
ATOM 871 C CA . VAL A 1 111 ? -7.227 4.660 -10.158 1.00 91.62 111 VAL 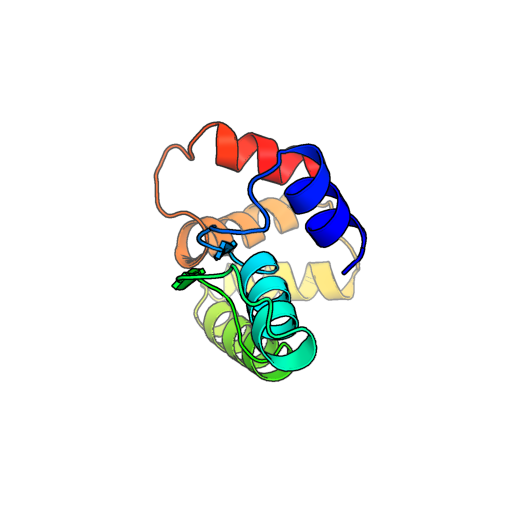A CA 1
ATOM 872 C C . VAL A 1 111 ? -6.397 5.623 -11.003 1.00 91.62 111 VAL A C 1
ATOM 874 O O . VAL A 1 111 ? -5.227 5.846 -10.693 1.00 91.62 111 VAL A O 1
ATOM 877 N N . LEU A 1 112 ? -6.987 6.205 -12.049 1.00 91.50 112 LEU A N 1
ATOM 878 C CA . LEU A 1 112 ? -6.318 7.190 -12.901 1.00 91.50 112 LEU A CA 1
ATOM 879 C C . LEU A 1 112 ? -5.986 8.466 -12.118 1.00 91.50 112 LEU A C 1
ATOM 881 O O . LEU A 1 112 ? -4.846 8.927 -12.175 1.00 91.50 112 LEU A O 1
ATOM 885 N N . GLU A 1 113 ? -6.936 8.991 -11.343 1.00 91.62 113 GLU A N 1
ATOM 886 C CA . GLU A 1 113 ? -6.729 10.149 -10.464 1.00 91.62 113 GLU A CA 1
ATOM 887 C C . GLU A 1 113 ? -5.601 9.899 -9.458 1.00 91.62 113 GLU A C 1
ATOM 889 O O . GLU A 1 113 ? -4.716 10.740 -9.289 1.00 91.62 113 GLU A O 1
ATOM 894 N N . ALA A 1 114 ? -5.569 8.713 -8.840 1.00 86.38 114 ALA A N 1
ATOM 895 C CA . ALA A 1 114 ? -4.526 8.362 -7.881 1.00 86.38 114 ALA A CA 1
ATOM 896 C C . ALA A 1 114 ? -3.113 8.432 -8.486 1.00 86.38 114 ALA A C 1
ATOM 898 O O . ALA A 1 114 ? -2.192 8.892 -7.813 1.00 86.38 114 ALA A O 1
ATOM 899 N N . PHE A 1 115 ? -2.934 8.025 -9.748 1.00 82.88 115 PHE A N 1
ATOM 900 C CA . PHE A 1 115 ? -1.635 8.107 -10.423 1.00 82.88 115 PHE A CA 1
ATOM 901 C C . PHE A 1 115 ? -1.247 9.539 -10.824 1.00 82.88 115 PHE A C 1
ATOM 903 O O . PHE A 1 115 ? -0.056 9.849 -10.847 1.00 82.88 115 PHE A O 1
ATOM 910 N N . GLN A 1 116 ? -2.216 10.425 -11.083 1.00 80.81 116 GLN A N 1
ATOM 911 C CA . GLN A 1 116 ? -1.953 11.828 -11.435 1.00 80.81 116 GLN A CA 1
ATOM 912 C C . GLN A 1 116 ? -1.401 12.649 -10.263 1.00 80.81 116 GLN A C 1
ATOM 914 O O . GLN A 1 116 ? -0.569 13.527 -10.467 1.00 80.81 116 GLN A O 1
ATOM 919 N N . VAL A 1 117 ? -1.835 12.360 -9.032 1.00 60.97 117 VAL A N 1
ATOM 920 C CA . VAL A 1 117 ? -1.413 13.103 -7.827 1.00 60.97 117 VAL A CA 1
ATOM 921 C C . VAL A 1 117 ? -0.006 12.691 -7.353 1.00 60.97 117 VAL A C 1
ATOM 923 O O . VAL A 1 117 ? 0.612 13.384 -6.548 1.00 60.97 117 VAL A O 1
ATOM 926 N N . THR A 1 118 ? 0.529 11.578 -7.866 1.00 53.50 118 THR A N 1
ATOM 927 C CA . THR A 1 118 ? 1.807 10.983 -7.430 1.00 53.50 118 THR A CA 1
ATOM 928 C C . THR A 1 118 ? 2.978 11.113 -8.425 1.00 53.50 118 THR A C 1
ATOM 930 O O . THR A 1 118 ? 4.034 10.540 -8.156 1.00 53.50 118 THR A O 1
ATOM 933 N N . GLY A 1 119 ? 2.823 11.830 -9.552 1.00 42.94 119 GLY A N 1
ATOM 934 C CA . GLY A 1 119 ? 3.821 11.942 -10.646 1.00 42.94 119 GLY A CA 1
ATOM 935 C C . GLY A 1 119 ? 4.540 13.290 -10.788 1.00 42.94 119 GLY A C 1
ATOM 936 O O . GLY A 1 119 ? 3.926 14.329 -10.479 1.00 42.94 119 GLY A O 1
#

pLDDT: mean 94.43, std 7.5, range [42.94, 98.38]

Secondary structure (DSSP, 8-state):
-HHHHHHHHHHT-TTSEEEEEETHHHHHHHHHHHHT--TTEEEEEEES--S-HHHHHHHHHHHHHTS-HHHHHHHHHHHHTT-TTSHHHHHHHHHHHHHHT---SSPPHHHHHHHHTT-

Organism: Pleurotus eryngii (NCBI:txid5323)